Protein AF-A0A6A2X2A5-F1 (afdb_monomer)

Nearest PDB structures (foldseek):
  6hsq-assembly1_D  TM=5.457E-01  e=2.889E-01  Psychromonas ingrahamii 37
  2wm8-assembly1_A  TM=6.188E-01  e=1.193E+00  Homo sapiens

Foldseek 3Di:
DAWDLDPLTVVVVLVVVVVCLVVVAQEEYEDAPVNDPVRCVVPVVVVSCVVRVSYHYHYDNDPVVVLVVCVVVVNQDQEAEHAQVCVPVQVVSCVVSVHHYHHDHSDDPVVVVCVVCVVVCVVVVVDPDDD

Solvent-accessible surface area (backbone atoms only — not comparable to full-atom values): 7587 Å² total; per-residue (Å²): 60,38,58,46,93,45,76,79,36,41,57,58,51,49,53,50,49,52,55,39,37,75,71,72,38,77,42,52,40,42,42,58,60,86,49,52,80,76,57,53,69,79,51,59,60,66,61,48,35,73,72,32,86,44,41,40,82,42,79,40,90,41,72,65,58,56,50,53,48,33,58,73,69,73,54,67,61,85,56,42,41,21,21,46,88,47,41,67,71,40,48,56,50,18,64,75,61,75,21,57,64,44,69,46,63,75,66,56,70,70,62,52,51,50,61,75,40,41,68,56,37,50,74,73,60,77,48,97,76,80,129

Mean predicted aligned error: 8.58 Å

Secondary structure (DSSP, 8-state):
-B--SSHHHHHHHHHHHHHHHHTT--EEEEEETTS-HHHHTTS-HHHHHHH-TTEEEEEES-HHHHHHHHHHTT---S-EEEEGGGHHHHHHHHHHHT--EEEE--S-HHHHHHHHTHHHHHHTT-S----

Radius of gyration: 16.92 Å; Cα contacts (8 Å, |Δi|>4): 156; chains: 1; bounding box: 46×36×47 Å

Sequence (131 aa):
MLPMPNQGHLKPMLKLAELLCHASFQVTFINTEYVNETFVSSIDIQAFSRRFPGFRDAAKPALFEVMVSLMRQQQPPTCIIADGIMSCSAIDAGKEFGAPVLAFRTSSACCIWTYFHLSMLIQEGEVPLQG

Structure (mmCIF, N/CA/C/O backbone):
data_AF-A0A6A2X2A5-F1
#
_entry.id   AF-A0A6A2X2A5-F1
#
loop_
_atom_site.group_PDB
_atom_site.id
_atom_site.type_symbol
_atom_site.label_atom_id
_atom_site.label_alt_id
_atom_site.label_comp_id
_atom_site.label_asym_id
_atom_site.label_entity_id
_atom_site.label_seq_id
_atom_site.pdbx_PDB_ins_code
_atom_site.Cartn_x
_atom_site.Cartn_y
_atom_site.Cartn_z
_atom_site.occupancy
_atom_site.B_iso_or_equiv
_atom_site.auth_seq_id
_atom_site.auth_comp_id
_atom_site.auth_asym_id
_atom_site.auth_atom_id
_atom_site.pdbx_PDB_model_num
ATOM 1 N N . MET A 1 1 ? -3.340 0.531 5.203 1.00 87.12 1 MET A N 1
ATOM 2 C CA . MET A 1 1 ? -2.746 0.737 3.870 1.00 87.12 1 MET A CA 1
ATOM 3 C C . MET A 1 1 ? -1.305 1.176 4.036 1.00 87.12 1 MET A C 1
ATOM 5 O O . MET A 1 1 ? -1.061 2.068 4.840 1.00 87.12 1 MET A O 1
ATOM 9 N N . LEU A 1 2 ? -0.391 0.536 3.308 1.00 85.69 2 LEU A N 1
ATOM 10 C CA . LEU A 1 2 ? 1.060 0.731 3.370 1.00 85.69 2 LEU A CA 1
ATOM 11 C C . LEU A 1 2 ? 1.574 1.212 1.996 1.00 85.69 2 LEU A C 1
ATOM 13 O O . LEU A 1 2 ? 1.948 0.378 1.171 1.00 85.69 2 LEU A O 1
ATOM 17 N N . PRO A 1 3 ? 1.494 2.515 1.677 1.00 84.25 3 PRO A N 1
ATOM 18 C CA . PRO A 1 3 ? 2.032 3.075 0.438 1.00 84.25 3 PRO A CA 1
ATOM 19 C C . PRO A 1 3 ? 3.565 3.042 0.408 1.00 84.25 3 PRO A C 1
ATOM 21 O O . PRO A 1 3 ? 4.218 3.165 1.440 1.00 84.25 3 PRO A O 1
ATOM 24 N N . MET A 1 4 ? 4.136 2.975 -0.797 1.00 78.44 4 MET A N 1
ATOM 25 C CA . MET A 1 4 ? 5.545 3.307 -1.013 1.00 78.44 4 MET A CA 1
ATOM 26 C C . MET A 1 4 ? 5.695 4.840 -1.047 1.00 78.44 4 MET A C 1
ATOM 28 O O . MET A 1 4 ? 4.875 5.482 -1.712 1.00 78.44 4 MET A O 1
ATOM 32 N N . PRO A 1 5 ? 6.687 5.448 -0.365 1.00 70.44 5 PRO A N 1
ATOM 33 C CA . PRO A 1 5 ? 6.852 6.903 -0.266 1.00 70.44 5 PRO A CA 1
ATOM 34 C C . PRO A 1 5 ? 7.370 7.537 -1.575 1.00 70.44 5 PRO A C 1
ATOM 36 O O . PRO A 1 5 ? 8.464 8.088 -1.636 1.00 70.44 5 PRO A O 1
ATOM 39 N N . ASN A 1 6 ? 6.582 7.460 -2.651 1.00 70.06 6 ASN A N 1
ATOM 40 C CA . ASN A 1 6 ? 6.857 8.081 -3.950 1.00 70.06 6 ASN A CA 1
ATOM 41 C C . ASN A 1 6 ? 5.551 8.574 -4.615 1.00 70.06 6 ASN A C 1
ATOM 43 O O . ASN A 1 6 ? 4.476 8.005 -4.437 1.00 70.06 6 ASN A O 1
ATOM 47 N N . GLN A 1 7 ? 5.627 9.641 -5.410 1.00 65.12 7 GLN A N 1
ATOM 48 C CA . GLN A 1 7 ? 4.500 10.442 -5.888 1.00 65.12 7 GLN A CA 1
ATOM 49 C C . GLN A 1 7 ? 3.632 9.623 -6.842 1.00 65.12 7 GLN A C 1
ATOM 51 O O . GLN A 1 7 ? 2.404 9.712 -6.796 1.00 65.12 7 GLN A O 1
ATOM 56 N N . GLY A 1 8 ? 4.274 8.769 -7.648 1.00 74.31 8 GLY A N 1
ATOM 57 C CA . GLY A 1 8 ? 3.600 7.815 -8.528 1.00 74.31 8 GLY A CA 1
ATOM 58 C C . GLY A 1 8 ? 2.797 6.742 -7.784 1.00 74.31 8 GLY A C 1
ATOM 59 O O . GLY A 1 8 ? 1.904 6.143 -8.370 1.00 74.31 8 GLY A O 1
ATOM 60 N N . HIS A 1 9 ? 3.067 6.528 -6.493 1.00 81.25 9 HIS A N 1
ATOM 61 C CA . HIS A 1 9 ? 2.457 5.471 -5.686 1.00 81.25 9 HIS A CA 1
ATOM 62 C C . HIS A 1 9 ? 1.403 6.011 -4.709 1.00 81.25 9 HIS A C 1
ATOM 64 O O . HIS A 1 9 ? 0.343 5.403 -4.544 1.00 81.25 9 HIS A O 1
ATOM 70 N N . LEU A 1 10 ? 1.634 7.192 -4.119 1.00 81.00 10 LEU A N 1
ATOM 71 C CA . LEU A 1 10 ? 0.704 7.788 -3.153 1.00 81.00 10 LEU A CA 1
ATOM 72 C C . LEU A 1 10 ? -0.656 8.136 -3.765 1.00 81.00 10 LEU A C 1
ATOM 74 O O . LEU A 1 10 ? -1.680 7.817 -3.166 1.00 81.00 10 LEU A O 1
ATOM 78 N N . LYS A 1 11 ? -0.696 8.783 -4.940 1.00 83.81 11 LYS A N 1
ATOM 79 C CA . LYS A 1 11 ? -1.970 9.225 -5.544 1.00 83.81 11 LYS A CA 1
ATOM 80 C C . LYS A 1 11 ? -2.914 8.049 -5.846 1.00 83.81 11 LYS A C 1
ATOM 82 O O . LYS A 1 11 ? -4.065 8.112 -5.412 1.00 83.81 11 LYS A O 1
ATOM 87 N N . PRO A 1 12 ? -2.470 6.962 -6.513 1.00 88.44 12 PRO A N 1
ATOM 88 C CA . PRO A 1 12 ? -3.309 5.777 -6.696 1.00 88.44 12 PRO A CA 1
ATOM 89 C C . PRO A 1 12 ? -3.764 5.147 -5.374 1.00 88.44 12 PRO A C 1
ATOM 91 O O . PRO A 1 12 ? -4.932 4.791 -5.237 1.00 88.44 12 PRO A O 1
ATOM 94 N N . MET A 1 13 ? -2.872 5.057 -4.382 1.00 89.50 13 MET A N 1
ATOM 95 C CA . MET A 1 13 ? -3.195 4.495 -3.066 1.00 89.50 13 MET A CA 1
ATOM 96 C C . MET A 1 13 ? -4.232 5.336 -2.305 1.00 89.50 13 MET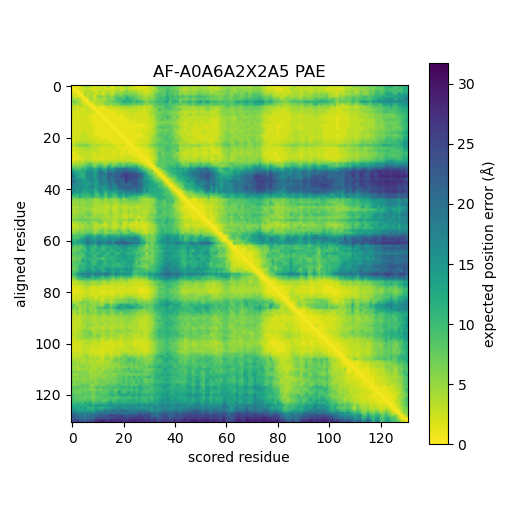 A C 1
ATOM 98 O O . MET A 1 13 ? -5.122 4.775 -1.672 1.00 89.50 13 MET A O 1
ATOM 102 N N . LEU A 1 14 ? -4.174 6.667 -2.394 1.00 87.94 14 LEU A N 1
ATOM 103 C CA . LEU A 1 14 ? -5.192 7.551 -1.817 1.00 87.94 14 LEU A CA 1
ATOM 104 C C . LEU A 1 14 ? -6.524 7.454 -2.555 1.00 87.94 14 LEU A C 1
ATOM 106 O O . LEU A 1 14 ? -7.569 7.456 -1.912 1.00 87.94 14 LEU A O 1
ATOM 110 N N . LYS A 1 15 ? -6.512 7.305 -3.886 1.00 90.12 15 LYS A N 1
ATOM 111 C CA . LYS A 1 15 ? -7.755 7.088 -4.636 1.00 90.12 15 LYS A CA 1
ATOM 112 C C . LYS A 1 15 ? -8.411 5.761 -4.258 1.00 90.12 15 LYS A C 1
ATOM 114 O O . LYS A 1 15 ? -9.627 5.696 -4.116 1.00 90.12 15 LYS A O 1
ATOM 119 N N . LEU A 1 16 ? -7.613 4.717 -4.038 1.00 92.62 16 LEU A N 1
ATOM 120 C CA . LEU A 1 16 ? -8.109 3.456 -3.496 1.00 92.62 16 LEU A CA 1
ATOM 121 C C . LEU A 1 16 ? -8.681 3.642 -2.081 1.00 92.62 16 LEU A C 1
ATOM 123 O O . LEU A 1 16 ? -9.779 3.163 -1.809 1.00 92.62 16 LEU A O 1
ATOM 127 N N . ALA A 1 17 ? -7.989 4.377 -1.204 1.00 91.56 17 ALA A N 1
ATOM 128 C CA . ALA A 1 17 ? -8.492 4.700 0.132 1.00 91.56 17 ALA A CA 1
ATOM 129 C C . ALA A 1 17 ? -9.839 5.441 0.078 1.00 91.56 17 ALA A C 1
ATOM 131 O O . ALA A 1 17 ? -10.741 5.129 0.846 1.00 91.56 17 ALA A O 1
ATOM 132 N N . GLU A 1 18 ? -9.997 6.374 -0.862 1.00 91.00 18 GLU A N 1
ATOM 133 C CA . GLU A 1 18 ? -11.239 7.117 -1.101 1.00 91.00 18 GLU A CA 1
ATOM 134 C C . GLU A 1 18 ? -12.401 6.174 -1.425 1.00 91.00 18 GLU A C 1
ATOM 136 O O . GLU A 1 18 ? -13.460 6.247 -0.803 1.00 91.00 18 GLU A O 1
ATOM 141 N N . LEU A 1 19 ? -12.185 5.246 -2.363 1.00 94.00 19 LEU A N 1
ATOM 142 C CA . LEU A 1 19 ? -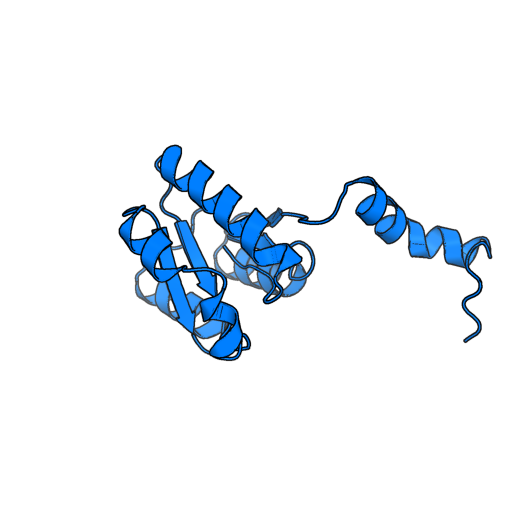13.188 4.258 -2.767 1.00 94.00 19 LEU A CA 1
ATOM 143 C C . LEU A 1 19 ? -13.577 3.334 -1.607 1.00 94.00 19 LEU A C 1
ATOM 145 O O . LEU A 1 19 ? -14.755 3.038 -1.421 1.00 94.00 19 LEU A O 1
ATOM 149 N N . LEU A 1 20 ? -12.600 2.913 -0.802 1.00 94.00 20 LEU A N 1
ATOM 150 C CA . LEU A 1 20 ? -12.838 2.079 0.376 1.00 94.00 20 LEU A CA 1
ATOM 151 C C . LEU A 1 20 ? -13.630 2.832 1.451 1.00 94.00 20 LEU A C 1
ATOM 153 O O . LEU A 1 20 ? -14.603 2.296 1.978 1.00 94.00 20 LEU A O 1
ATOM 157 N N . CYS A 1 21 ? -13.279 4.089 1.724 1.00 92.00 21 CYS A N 1
ATOM 158 C CA . CYS A 1 21 ? -14.037 4.948 2.632 1.00 92.00 21 CYS A CA 1
ATOM 159 C C . CYS A 1 21 ? -15.484 5.142 2.150 1.00 92.00 21 CYS A C 1
ATOM 161 O O . CYS A 1 21 ? -16.411 5.070 2.955 1.00 92.00 21 CYS A O 1
ATOM 163 N N . HIS A 1 22 ? -15.705 5.331 0.843 1.00 91.94 22 HIS A N 1
ATOM 164 C CA . HIS A 1 22 ? -17.052 5.398 0.261 1.00 91.94 22 HIS A CA 1
ATOM 165 C C . HIS A 1 22 ? -17.837 4.092 0.416 1.00 91.94 22 HIS A C 1
ATOM 167 O O . HIS A 1 22 ? -19.044 4.123 0.646 1.00 91.94 22 HIS A O 1
ATOM 173 N N . ALA A 1 23 ? -17.156 2.950 0.363 1.00 93.81 23 ALA A N 1
ATOM 174 C CA . ALA A 1 23 ? -17.730 1.641 0.656 1.00 93.81 23 ALA A CA 1
ATOM 175 C C . ALA A 1 23 ? -17.858 1.351 2.170 1.00 93.81 23 ALA A C 1
ATOM 177 O O . ALA A 1 23 ? -18.091 0.210 2.557 1.00 93.81 23 ALA A O 1
ATOM 178 N N . SER A 1 24 ? -17.749 2.376 3.029 1.00 91.19 24 SER A N 1
ATOM 179 C CA . SER A 1 24 ? -17.883 2.292 4.494 1.00 91.19 24 SER A CA 1
ATOM 180 C C . SER A 1 24 ? -16.810 1.460 5.204 1.00 91.19 24 SER A C 1
ATOM 182 O O . SER A 1 24 ? -16.993 1.062 6.354 1.00 91.19 24 SER A O 1
ATOM 184 N N . PHE A 1 25 ? -15.659 1.235 4.564 1.00 91.19 25 PHE A N 1
ATOM 185 C CA . PHE A 1 25 ? -14.499 0.667 5.244 1.00 91.19 25 PHE A CA 1
ATOM 186 C C . PHE A 1 25 ? -13.772 1.733 6.064 1.00 91.19 25 PHE A C 1
ATOM 188 O O . PHE A 1 25 ? -13.579 2.865 5.617 1.00 91.19 25 PHE A O 1
ATOM 195 N N . GLN A 1 26 ? -13.307 1.345 7.253 1.00 90.06 26 GLN A N 1
ATOM 196 C CA . GLN A 1 26 ? -12.353 2.148 8.006 1.00 90.06 26 GLN A CA 1
ATOM 197 C C . GLN A 1 26 ? -10.950 1.909 7.448 1.00 90.06 26 GLN A C 1
ATOM 199 O O . GLN A 1 26 ? -10.458 0.780 7.419 1.00 90.06 26 GLN A O 1
ATOM 204 N N . VAL A 1 27 ? -10.304 2.981 7.003 1.00 89.81 27 VAL A N 1
ATOM 205 C CA . VAL A 1 27 ? -9.008 2.924 6.338 1.00 89.81 27 VAL A CA 1
ATOM 206 C C . VAL A 1 27 ? -7.970 3.636 7.189 1.00 89.81 27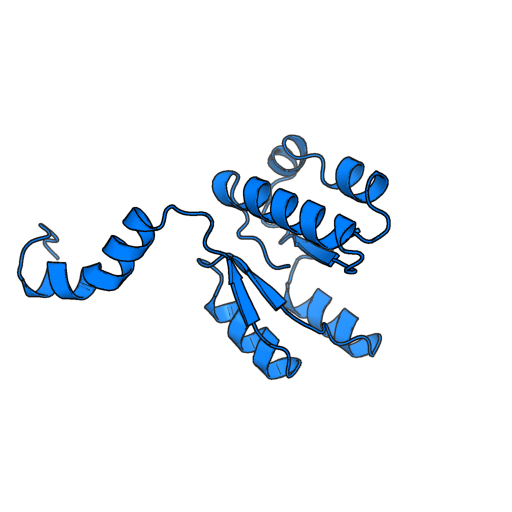 VAL A C 1
ATOM 208 O O . VAL A 1 27 ? -7.999 4.853 7.336 1.00 89.81 27 VAL A O 1
ATOM 211 N N . THR A 1 28 ? -6.996 2.883 7.691 1.00 88.19 28 THR A N 1
ATOM 212 C CA . THR A 1 28 ? -5.790 3.456 8.301 1.00 88.19 28 THR A CA 1
ATOM 213 C C . THR A 1 28 ? -4.690 3.526 7.252 1.00 88.19 28 THR A C 1
ATOM 215 O O . THR A 1 28 ? -4.249 2.495 6.740 1.00 88.19 28 THR A O 1
ATOM 218 N N . PHE A 1 29 ? -4.246 4.728 6.909 1.00 85.44 29 PHE A N 1
ATOM 219 C CA . PHE A 1 29 ? -3.199 4.999 5.934 1.00 85.44 29 PHE A CA 1
ATOM 220 C C . PHE A 1 29 ? -1.896 5.337 6.658 1.00 85.44 29 PHE A C 1
ATOM 222 O O . PHE A 1 29 ? -1.799 6.352 7.344 1.00 85.44 29 PHE A O 1
ATOM 229 N N . ILE A 1 30 ? -0.905 4.455 6.542 1.00 80.50 30 ILE A N 1
ATOM 230 C CA . ILE A 1 30 ? 0.342 4.543 7.304 1.00 80.50 30 ILE A CA 1
ATOM 231 C C . ILE A 1 30 ? 1.408 5.152 6.406 1.00 80.50 30 ILE A C 1
ATOM 233 O O . ILE A 1 30 ? 1.883 4.494 5.487 1.00 80.50 30 ILE A O 1
ATOM 237 N N . ASN A 1 31 ? 1.779 6.399 6.663 1.00 72.50 31 ASN A N 1
ATOM 238 C CA . ASN A 1 31 ? 2.854 7.051 5.934 1.00 72.50 31 ASN A CA 1
ATOM 239 C C . ASN A 1 31 ? 4.179 6.857 6.682 1.00 72.50 31 ASN A C 1
ATOM 241 O O . ASN A 1 31 ? 4.259 7.099 7.886 1.00 72.50 31 ASN A O 1
ATOM 245 N N . THR A 1 32 ? 5.224 6.437 5.976 1.00 63.66 32 THR A N 1
ATOM 246 C CA . THR A 1 32 ? 6.585 6.417 6.522 1.00 63.66 32 THR A CA 1
ATOM 247 C C . THR A 1 32 ? 7.182 7.819 6.428 1.00 63.66 32 THR A C 1
ATOM 249 O O . THR A 1 32 ? 7.188 8.405 5.347 1.00 63.66 32 THR A O 1
ATOM 252 N N . GLU A 1 33 ? 7.732 8.337 7.526 1.00 54.31 33 GLU A N 1
ATOM 253 C CA . GLU A 1 33 ? 8.339 9.681 7.645 1.00 54.31 33 GLU A CA 1
ATOM 254 C C . GLU A 1 33 ? 9.524 9.968 6.700 1.00 54.31 33 GLU A C 1
ATOM 256 O O . GLU A 1 33 ? 10.040 11.078 6.681 1.00 54.31 33 GLU A O 1
ATOM 261 N N . TYR A 1 34 ? 9.925 9.023 5.842 1.00 50.12 34 TYR A N 1
ATOM 262 C CA . TYR A 1 34 ? 10.915 9.268 4.783 1.00 50.12 34 TYR A CA 1
ATOM 263 C C . TYR A 1 34 ? 10.450 10.294 3.731 1.00 50.12 34 TYR A C 1
ATOM 265 O O . TYR A 1 34 ? 11.205 10.709 2.852 1.00 50.12 34 TYR A O 1
ATOM 273 N N . VAL A 1 35 ? 9.190 10.71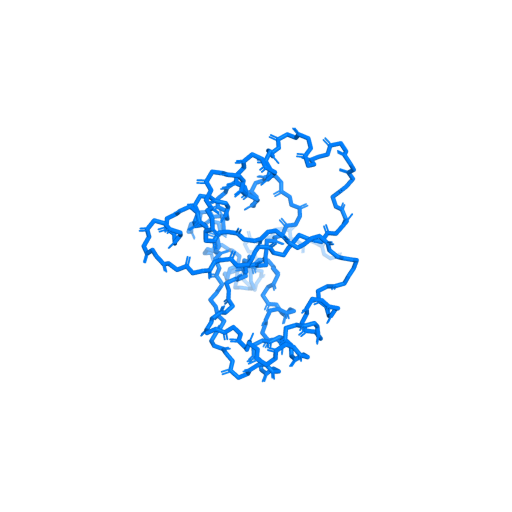4 3.807 1.00 50.53 35 VAL A N 1
ATOM 274 C CA . VAL A 1 35 ? 8.670 11.831 3.038 1.00 50.53 35 VAL A CA 1
ATOM 275 C C . VAL A 1 35 ? 9.093 13.135 3.718 1.00 50.53 35 VAL A C 1
ATOM 277 O O . VAL A 1 35 ? 8.408 13.623 4.612 1.00 50.53 35 VAL A O 1
ATOM 280 N N . ASN A 1 36 ? 10.213 13.697 3.256 1.00 44.09 36 ASN A N 1
ATOM 281 C CA . ASN A 1 36 ? 10.654 15.068 3.538 1.00 44.09 36 ASN A CA 1
ATOM 282 C C . ASN A 1 36 ? 9.439 16.022 3.578 1.00 44.09 36 ASN A C 1
ATOM 284 O O . ASN A 1 36 ? 8.582 15.942 2.692 1.00 44.09 36 ASN A O 1
ATOM 288 N N . GLU A 1 37 ? 9.373 16.936 4.551 1.00 49.72 37 GLU A N 1
ATOM 289 C CA . GLU A 1 37 ? 8.250 17.871 4.785 1.00 49.72 37 GLU A CA 1
ATOM 290 C C . GLU A 1 37 ? 7.760 18.593 3.506 1.00 49.72 37 GLU A C 1
ATOM 292 O O . GLU A 1 37 ? 6.586 18.937 3.367 1.00 49.72 37 GLU A O 1
ATOM 297 N N . THR A 1 38 ? 8.631 1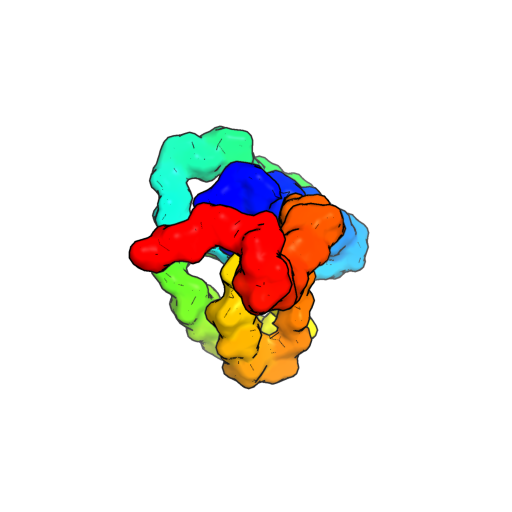8.746 2.506 1.00 48.31 38 THR A N 1
ATOM 298 C CA . THR A 1 38 ? 8.333 19.330 1.192 1.00 48.31 38 THR A CA 1
ATOM 299 C C . THR A 1 38 ? 7.383 18.491 0.323 1.00 48.31 38 THR A C 1
ATOM 301 O O . THR A 1 38 ? 6.676 19.042 -0.517 1.00 48.31 38 THR A O 1
ATOM 304 N N . PHE A 1 39 ? 7.320 17.170 0.487 1.00 50.41 39 PHE A N 1
ATOM 305 C CA . PHE A 1 39 ? 6.609 16.276 -0.436 1.00 50.41 39 PHE A CA 1
ATOM 306 C C . PHE A 1 39 ? 5.181 15.939 0.012 1.00 50.41 39 PHE A C 1
ATOM 308 O O . PHE A 1 39 ? 4.286 15.859 -0.837 1.00 50.41 39 PHE A O 1
ATOM 315 N N . VAL A 1 40 ? 4.933 15.866 1.329 1.00 49.47 40 VAL A N 1
ATOM 316 C CA . VAL A 1 40 ? 3.570 15.850 1.901 1.00 49.47 40 VAL A CA 1
ATOM 317 C C . VAL A 1 40 ? 2.805 17.121 1.505 1.00 49.47 40 VAL A C 1
ATOM 319 O O . VAL A 1 40 ? 1.600 17.063 1.300 1.00 49.47 40 VAL A O 1
ATOM 322 N N . SER A 1 41 ? 3.493 18.247 1.274 1.00 49.78 41 SER A N 1
ATOM 323 C CA . SER A 1 41 ? 2.847 19.501 0.851 1.00 49.78 41 SER A CA 1
ATOM 324 C C . SER A 1 41 ? 2.088 19.405 -0.486 1.00 49.78 41 SER A C 1
ATOM 326 O O . SER A 1 41 ? 1.125 20.134 -0.703 1.00 49.78 41 SER A O 1
ATOM 328 N N . SER A 1 42 ? 2.487 18.486 -1.378 1.00 52.34 42 SER A N 1
ATOM 329 C CA . SER A 1 42 ? 1.874 18.327 -2.708 1.00 52.34 42 SER A CA 1
ATOM 330 C C . SER A 1 42 ? 0.625 17.436 -2.723 1.00 52.34 42 SER A C 1
ATOM 332 O O . SER A 1 42 ? -0.146 17.457 -3.684 1.00 52.34 42 SER A O 1
ATOM 334 N N . ILE A 1 43 ? 0.427 16.637 -1.674 1.00 64.81 43 ILE A N 1
ATOM 335 C CA . ILE A 1 43 ? -0.696 15.716 -1.515 1.00 64.81 43 ILE A CA 1
ATOM 336 C C . ILE A 1 43 ? -1.272 15.983 -0.127 1.00 64.81 43 ILE A C 1
ATOM 338 O O . ILE A 1 43 ? -0.751 15.485 0.866 1.00 64.81 43 ILE A O 1
ATOM 342 N N . ASP A 1 44 ? -2.336 16.782 -0.058 1.00 72.25 44 ASP A N 1
ATOM 343 C CA . ASP A 1 44 ? -2.936 17.223 1.204 1.00 72.25 44 ASP A CA 1
ATOM 344 C C . ASP A 1 44 ? -3.695 16.076 1.908 1.00 72.25 44 ASP A C 1
ATOM 346 O O . ASP A 1 44 ? -4.925 15.978 1.881 1.00 72.25 44 ASP A O 1
ATOM 350 N N . ILE A 1 45 ? -2.933 15.166 2.525 1.00 72.44 45 ILE A N 1
ATOM 351 C CA . ILE A 1 45 ? -3.436 14.046 3.336 1.00 72.44 45 ILE A CA 1
ATOM 352 C C . ILE A 1 45 ? -4.287 14.577 4.498 1.00 72.44 45 ILE A C 1
ATOM 354 O O . ILE A 1 45 ? -5.265 13.940 4.882 1.00 72.44 45 ILE A O 1
ATOM 358 N N . GLN A 1 46 ? -3.972 15.767 5.017 1.00 73.12 46 GLN A N 1
ATOM 359 C CA . GLN A 1 46 ? -4.741 16.402 6.085 1.00 73.12 46 GLN A CA 1
ATOM 360 C C . GLN A 1 46 ? -6.129 16.838 5.597 1.00 73.12 46 GLN A C 1
ATOM 362 O O . GLN A 1 46 ? -7.130 16.558 6.260 1.00 73.12 46 GLN A O 1
ATOM 367 N N . ALA A 1 47 ? -6.240 17.459 4.420 1.00 79.00 47 ALA A N 1
ATOM 368 C CA . ALA A 1 47 ? -7.540 17.732 3.807 1.00 79.00 47 ALA A CA 1
ATOM 369 C C . ALA A 1 47 ? -8.299 16.446 3.464 1.00 79.00 47 ALA A C 1
ATOM 371 O O . ALA A 1 47 ? -9.520 16.404 3.630 1.00 79.00 47 ALA A O 1
ATOM 372 N N . PHE A 1 48 ? -7.597 15.393 3.036 1.00 81.62 48 PHE A N 1
ATOM 373 C CA . PHE A 1 48 ? -8.207 14.086 2.796 1.00 81.62 48 PHE A CA 1
ATOM 374 C C . PHE A 1 48 ? -8.810 13.503 4.084 1.00 81.62 48 PHE A C 1
ATOM 376 O O . PHE A 1 48 ? -9.977 13.118 4.098 1.00 81.62 48 PHE A O 1
ATOM 383 N N . SER A 1 49 ? -8.057 13.529 5.185 1.00 81.69 49 SER A N 1
ATOM 384 C CA . SER A 1 49 ? -8.493 13.084 6.516 1.00 81.69 49 SER A CA 1
ATOM 385 C C . SER A 1 49 ? -9.729 13.856 6.997 1.00 81.69 49 SER A C 1
ATOM 387 O O . SER A 1 49 ? -10.723 13.263 7.412 1.00 81.69 49 SER A O 1
ATOM 389 N N . ARG A 1 50 ? -9.758 15.184 6.806 1.00 83.06 50 ARG A N 1
ATOM 390 C CA . ARG A 1 50 ? -10.947 16.010 7.107 1.00 83.06 50 ARG A CA 1
ATOM 391 C C . ARG A 1 50 ? -12.162 15.661 6.247 1.00 83.06 50 ARG A C 1
ATOM 393 O O . ARG A 1 50 ? -13.292 15.821 6.701 1.00 83.06 50 ARG A O 1
ATOM 400 N N . ARG A 1 51 ? -11.952 15.244 4.995 1.00 86.38 51 ARG A N 1
ATOM 401 C CA . ARG A 1 51 ? -13.036 14.918 4.058 1.00 86.38 51 ARG A CA 1
ATOM 402 C C . ARG A 1 51 ? -13.647 13.543 4.328 1.00 86.38 51 ARG A C 1
ATOM 404 O O . ARG A 1 51 ? -14.837 13.369 4.077 1.00 86.38 51 ARG A O 1
ATOM 411 N N . PHE A 1 52 ? -12.860 12.595 4.833 1.00 85.00 52 PHE A N 1
ATOM 412 C CA . PHE A 1 52 ? -13.272 11.207 5.024 1.00 85.00 52 PHE A CA 1
ATOM 413 C C . PHE A 1 52 ? -13.099 10.782 6.488 1.00 85.00 52 PHE A C 1
ATOM 415 O O . PHE A 1 52 ? -12.027 10.321 6.858 1.00 85.00 52 PHE A O 1
ATOM 422 N N . PRO A 1 53 ? -14.156 10.833 7.322 1.00 82.00 53 PRO A N 1
ATOM 423 C CA . PRO A 1 53 ? -14.074 10.447 8.738 1.00 82.00 53 PRO A CA 1
ATOM 424 C C . PRO A 1 53 ? -13.663 8.983 8.978 1.00 82.00 53 PRO A C 1
ATOM 426 O O . PRO A 1 53 ? -13.189 8.634 10.057 1.00 82.00 53 PRO A O 1
ATOM 429 N N . GLY A 1 54 ? -13.868 8.112 7.982 1.00 82.06 54 GLY A N 1
ATOM 430 C CA . GLY A 1 54 ? -13.409 6.719 7.991 1.00 82.06 54 GLY A CA 1
ATOM 431 C C . GLY A 1 54 ? -11.916 6.552 7.689 1.00 82.06 54 GLY A C 1
ATOM 432 O O . GLY A 1 54 ? -11.390 5.454 7.858 1.00 82.06 54 GLY A O 1
ATOM 433 N N . PHE A 1 55 ? -11.235 7.617 7.266 1.00 85.06 55 PHE A N 1
ATOM 434 C CA . PHE A 1 55 ? -9.807 7.639 6.995 1.00 85.06 55 PHE A CA 1
ATOM 435 C C . PHE A 1 55 ? -9.036 8.112 8.227 1.00 85.06 55 PHE A C 1
ATOM 437 O O . PHE A 1 55 ? -9.400 9.090 8.874 1.00 85.06 55 PHE A O 1
ATOM 444 N N . ARG A 1 56 ? -7.944 7.421 8.541 1.00 80.62 56 ARG A N 1
ATOM 445 C CA . ARG A 1 56 ? -7.003 7.799 9.595 1.00 80.62 56 ARG A CA 1
ATOM 446 C C . ARG A 1 56 ? -5.605 7.814 9.010 1.00 80.62 56 ARG A C 1
ATOM 448 O O . ARG A 1 56 ? -5.141 6.783 8.530 1.00 80.62 56 ARG A O 1
ATOM 455 N N . ASP A 1 57 ? -4.926 8.946 9.070 1.00 73.88 57 ASP A N 1
ATOM 456 C CA . ASP A 1 57 ? -3.506 9.032 8.768 1.00 73.88 57 ASP A CA 1
ATOM 457 C C . ASP A 1 57 ? -2.666 8.698 10.006 1.00 73.88 57 ASP A C 1
ATOM 459 O O . ASP A 1 57 ? -2.955 9.120 11.124 1.00 73.88 57 ASP A O 1
ATOM 463 N N . ALA A 1 58 ? -1.618 7.903 9.808 1.00 71.19 58 ALA A N 1
ATOM 464 C CA . ALA A 1 58 ? -0.602 7.638 10.814 1.00 71.19 58 ALA A CA 1
ATOM 465 C C . ALA A 1 58 ? 0.772 7.869 10.183 1.00 71.19 58 ALA A C 1
ATOM 467 O O . ALA A 1 58 ? 1.243 7.041 9.406 1.00 71.19 58 ALA A O 1
ATOM 468 N N . ALA A 1 59 ? 1.402 8.998 10.505 1.00 61.66 59 ALA A N 1
ATOM 469 C CA . ALA A 1 59 ? 2.810 9.243 10.218 1.00 61.66 59 ALA A CA 1
ATOM 470 C C . ALA A 1 59 ? 3.620 8.821 11.449 1.00 61.66 59 ALA A C 1
ATOM 472 O O . ALA A 1 59 ? 3.492 9.437 12.505 1.00 61.66 59 ALA A O 1
ATOM 473 N N . LYS A 1 60 ? 4.376 7.723 11.354 1.00 59.00 60 LYS A N 1
ATOM 474 C CA . LYS A 1 60 ? 5.304 7.301 12.415 1.00 59.00 60 LYS A CA 1
ATOM 475 C C . LYS A 1 60 ? 6.627 6.824 11.807 1.00 59.00 60 LYS A C 1
ATOM 477 O O . LYS A 1 60 ? 6.603 6.241 10.717 1.00 59.00 60 LYS A O 1
ATOM 482 N N . PRO A 1 61 ? 7.757 6.994 12.517 1.00 52.06 61 PRO A N 1
ATOM 483 C CA . PRO A 1 61 ? 9.092 6.660 12.015 1.00 52.06 61 PRO A CA 1
ATOM 484 C C . PRO A 1 61 ? 9.312 5.163 11.757 1.00 52.06 61 PRO A C 1
ATOM 486 O O . PRO A 1 61 ? 10.219 4.794 11.017 1.00 52.06 61 PRO A O 1
ATOM 489 N N . ALA A 1 62 ? 8.461 4.279 12.282 1.00 56.84 62 ALA A N 1
ATOM 490 C CA . ALA A 1 62 ? 8.504 2.866 11.940 1.00 56.84 62 ALA A CA 1
ATOM 491 C C . ALA A 1 62 ? 7.095 2.293 11.791 1.00 56.84 62 ALA A C 1
ATOM 493 O O . ALA A 1 62 ? 6.268 2.381 12.699 1.00 56.84 62 ALA A O 1
ATOM 494 N N . LEU A 1 63 ? 6.860 1.624 10.661 1.00 64.94 63 LEU A N 1
ATOM 495 C CA . LEU A 1 63 ? 5.734 0.713 10.431 1.00 64.94 63 LEU A CA 1
ATOM 496 C C . LEU A 1 63 ? 5.454 -0.148 11.678 1.00 64.94 63 LEU A C 1
ATOM 498 O O . LEU A 1 63 ? 4.316 -0.249 12.130 1.00 64.94 63 LEU A O 1
ATOM 502 N N . PHE A 1 64 ? 6.528 -0.661 12.283 1.00 63.88 64 PHE A N 1
ATOM 503 C CA . PHE A 1 64 ? 6.520 -1.453 13.505 1.00 63.88 64 PHE A CA 1
ATOM 504 C C . PHE A 1 64 ? 5.840 -0.749 14.690 1.00 63.88 64 PHE A C 1
ATOM 506 O O . PHE A 1 64 ? 5.062 -1.368 15.404 1.00 63.88 64 PHE A O 1
ATOM 513 N N . GLU A 1 65 ? 6.037 0.556 14.890 1.00 65.25 65 GLU A N 1
ATOM 514 C CA . GLU A 1 65 ? 5.389 1.271 15.996 1.00 65.25 65 GLU A CA 1
ATOM 515 C C . GLU A 1 65 ? 3.883 1.420 15.804 1.00 65.25 65 GLU A C 1
ATOM 517 O O . GLU A 1 65 ? 3.121 1.334 16.774 1.00 65.25 65 GLU A O 1
ATOM 522 N N . VAL A 1 66 ? 3.429 1.654 14.568 1.00 68.94 66 VAL A N 1
ATOM 523 C CA . VAL A 1 66 ? 1.991 1.672 14.267 1.00 68.94 66 VAL A CA 1
ATOM 524 C C . VAL A 1 66 ? 1.415 0.286 14.492 1.00 68.94 66 VAL A C 1
ATOM 526 O O . VAL A 1 66 ? 0.372 0.163 15.126 1.00 68.94 66 VAL A O 1
ATOM 529 N N . MET A 1 67 ? 2.125 -0.751 14.052 1.00 65.81 67 MET A N 1
ATOM 530 C CA . MET A 1 67 ? 1.701 -2.129 14.245 1.00 65.81 67 MET A CA 1
ATOM 531 C C . MET A 1 67 ? 1.587 -2.496 15.728 1.00 65.81 67 MET A C 1
ATOM 533 O O . MET A 1 67 ? 0.539 -2.961 16.171 1.00 65.81 67 MET A O 1
ATOM 537 N N . VAL A 1 68 ? 2.604 -2.172 16.525 1.00 66.19 68 VAL A N 1
ATOM 538 C CA . VAL A 1 68 ? 2.591 -2.333 17.984 1.00 66.19 68 VAL A CA 1
ATOM 539 C C . VAL A 1 68 ? 1.467 -1.516 18.630 1.00 66.19 68 VAL A C 1
ATOM 541 O O . VAL A 1 68 ? 0.841 -1.978 19.582 1.00 66.19 68 VAL A O 1
ATOM 544 N N . SER A 1 69 ? 1.164 -0.319 18.117 1.00 67.12 69 SER A N 1
ATOM 545 C CA . SER A 1 69 ? 0.041 0.496 18.605 1.00 67.12 69 SER A CA 1
ATOM 546 C C . SER A 1 69 ? -1.315 -0.161 18.309 1.00 67.12 69 SER A C 1
ATOM 548 O O . SER A 1 69 ? -2.165 -0.202 19.195 1.00 67.12 69 SER A O 1
ATOM 550 N N . LEU A 1 70 ? -1.505 -0.708 17.103 1.00 69.88 70 LEU A N 1
ATOM 551 C CA . LEU A 1 70 ? -2.719 -1.439 16.712 1.00 69.88 70 LEU A CA 1
ATOM 552 C C . LEU A 1 70 ? -2.908 -2.704 17.557 1.00 69.88 70 LEU A C 1
ATOM 554 O O . LEU A 1 70 ? -4.011 -2.963 18.037 1.00 69.88 70 LEU A O 1
ATOM 558 N N . MET A 1 71 ? -1.820 -3.439 17.817 1.00 65.00 71 MET A N 1
ATOM 559 C CA . MET A 1 71 ? -1.838 -4.597 18.715 1.00 65.00 71 MET A CA 1
ATOM 560 C C . MET A 1 71 ? -2.219 -4.206 20.147 1.00 65.00 71 MET A C 1
ATOM 562 O O . MET A 1 71 ? -3.079 -4.846 20.749 1.00 65.00 71 MET A O 1
ATOM 566 N N . ARG A 1 72 ? -1.646 -3.120 20.688 1.00 67.50 72 ARG A N 1
ATOM 567 C CA . ARG A 1 72 ? -2.001 -2.620 22.031 1.00 67.50 72 ARG A CA 1
ATOM 568 C C . ARG A 1 72 ? -3.459 -2.181 22.138 1.00 67.50 72 ARG A C 1
ATOM 570 O O . ARG A 1 72 ? -4.044 -2.317 23.206 1.00 67.50 72 ARG A O 1
ATOM 577 N N . GLN A 1 73 ? -4.040 -1.653 21.062 1.00 68.25 73 GLN A N 1
ATOM 578 C CA . GLN A 1 73 ? -5.442 -1.231 21.039 1.00 68.25 73 GLN A CA 1
ATOM 579 C C . GLN A 1 73 ? -6.436 -2.384 20.800 1.00 68.25 73 GLN A C 1
ATOM 581 O O . GLN A 1 73 ? -7.635 -2.124 20.750 1.00 68.25 73 GLN A O 1
ATOM 586 N N . GLN A 1 74 ? -5.972 -3.639 20.678 1.00 61.16 74 GLN A N 1
ATOM 587 C CA . GLN A 1 74 ? -6.792 -4.824 20.366 1.00 61.16 74 GLN A CA 1
ATOM 588 C C . GLN A 1 74 ? -7.705 -4.659 19.137 1.00 61.16 74 GLN A C 1
ATOM 590 O O . GLN A 1 74 ? -8.751 -5.295 19.033 1.00 61.16 74 GLN A O 1
ATOM 595 N N . GLN A 1 75 ? -7.309 -3.822 18.180 1.00 70.88 75 GLN A N 1
ATOM 596 C CA . GLN A 1 75 ? -8.012 -3.666 16.907 1.00 70.88 75 GLN A CA 1
ATOM 597 C C . GLN A 1 75 ? -7.095 -4.165 15.790 1.00 70.88 75 GLN A C 1
ATOM 599 O O . GLN A 1 75 ? -6.447 -3.357 15.118 1.00 70.88 75 GLN A O 1
ATOM 604 N N . PRO A 1 76 ? -6.969 -5.497 15.617 1.00 75.88 76 PRO A N 1
ATOM 605 C CA . PRO A 1 76 ? -6.212 -6.038 14.503 1.00 75.88 76 PRO A CA 1
ATOM 606 C C . PRO A 1 76 ? -6.884 -5.621 13.186 1.00 75.88 76 PRO A C 1
ATOM 608 O O . PRO A 1 76 ? -8.117 -5.625 13.088 1.00 75.88 76 PRO A O 1
ATOM 611 N N . PRO A 1 77 ? -6.104 -5.237 12.162 1.00 85.56 77 PRO A N 1
ATOM 612 C CA . PRO A 1 77 ? -6.669 -4.911 10.865 1.00 85.56 77 PRO A CA 1
ATOM 613 C C . PRO A 1 77 ? -7.318 -6.155 10.252 1.00 85.56 77 PRO A C 1
ATOM 615 O O . PRO A 1 77 ? -6.752 -7.244 10.282 1.00 85.56 77 PRO A O 1
ATOM 618 N N . THR A 1 78 ? -8.481 -5.986 9.626 1.00 91.19 78 THR A N 1
ATOM 619 C CA . THR A 1 78 ? -9.152 -7.070 8.887 1.00 91.19 78 THR A CA 1
ATOM 620 C C . THR A 1 78 ? -8.432 -7.427 7.587 1.00 91.19 78 THR A C 1
ATOM 622 O O . THR A 1 78 ? -8.598 -8.525 7.067 1.00 91.19 78 THR A O 1
ATOM 625 N N . CYS A 1 79 ? -7.650 -6.493 7.043 1.00 91.31 79 CYS A N 1
ATOM 626 C CA . CYS A 1 79 ? -6.854 -6.663 5.838 1.00 91.31 79 CYS A CA 1
ATOM 627 C C . CYS A 1 79 ? -5.730 -5.624 5.807 1.00 91.31 79 CYS A C 1
ATOM 629 O O . CYS A 1 79 ? -5.915 -4.463 6.183 1.00 91.31 79 CYS A O 1
ATOM 631 N N . ILE A 1 80 ? -4.575 -6.019 5.279 1.00 90.50 80 ILE A N 1
ATOM 632 C CA . ILE A 1 80 ? -3.465 -5.118 4.981 1.00 90.50 80 ILE A CA 1
ATOM 633 C C . ILE A 1 80 ? -3.412 -4.934 3.469 1.00 90.50 80 ILE A C 1
ATOM 635 O O . ILE A 1 80 ? -3.291 -5.899 2.728 1.00 90.50 80 ILE A O 1
ATOM 639 N N . ILE A 1 81 ? -3.495 -3.693 2.999 1.00 92.06 81 ILE A N 1
ATOM 640 C CA . ILE A 1 81 ? -3.253 -3.364 1.589 1.00 92.06 81 ILE A CA 1
ATOM 641 C C . ILE A 1 81 ? -1.907 -2.664 1.515 1.00 92.06 81 ILE A C 1
ATOM 643 O O . ILE A 1 81 ? -1.730 -1.627 2.160 1.00 92.06 81 ILE A O 1
ATOM 647 N N . ALA A 1 82 ? -0.974 -3.213 0.754 1.00 90.00 82 ALA A N 1
ATOM 648 C CA . ALA A 1 82 ? 0.367 -2.673 0.612 1.00 90.00 82 ALA A CA 1
ATOM 649 C C . ALA A 1 82 ? 0.678 -2.339 -0.835 1.00 90.00 82 ALA A C 1
ATOM 651 O O . ALA A 1 82 ? 0.181 -2.987 -1.750 1.00 90.00 82 ALA A O 1
ATOM 652 N N . ASP A 1 83 ? 1.526 -1.341 -1.036 1.00 88.50 83 ASP A N 1
ATOM 653 C CA . ASP A 1 83 ? 2.118 -1.102 -2.338 1.00 88.50 83 ASP A CA 1
ATOM 654 C C . ASP A 1 83 ? 2.899 -2.338 -2.794 1.00 88.50 83 ASP A C 1
ATOM 656 O O . ASP A 1 83 ? 3.634 -2.948 -2.015 1.00 88.50 83 ASP A O 1
ATOM 660 N N . GLY A 1 84 ? 2.757 -2.709 -4.065 1.00 82.44 84 GLY A N 1
ATOM 661 C CA . GLY A 1 84 ? 3.402 -3.899 -4.603 1.00 82.44 84 GLY A CA 1
ATOM 662 C C . GLY A 1 84 ? 4.932 -3.894 -4.475 1.00 82.44 84 GLY A C 1
ATOM 663 O O . GLY A 1 84 ? 5.528 -4.969 -4.385 1.00 82.44 84 GLY A O 1
ATOM 664 N N . ILE A 1 85 ? 5.590 -2.733 -4.424 1.00 77.50 85 ILE A N 1
ATOM 665 C CA . ILE A 1 85 ? 7.037 -2.657 -4.163 1.00 77.50 85 ILE A CA 1
ATOM 666 C C . ILE A 1 85 ? 7.348 -2.991 -2.695 1.00 77.50 85 ILE A C 1
ATOM 668 O O . ILE A 1 85 ? 8.332 -3.668 -2.415 1.00 77.50 85 ILE A O 1
ATOM 672 N N . MET A 1 86 ? 6.472 -2.619 -1.759 1.00 70.75 86 MET A N 1
ATOM 673 C CA . MET A 1 86 ? 6.621 -2.877 -0.318 1.00 70.75 86 MET A CA 1
ATOM 674 C C . MET A 1 86 ? 6.036 -4.227 0.137 1.00 70.75 86 MET A C 1
ATOM 676 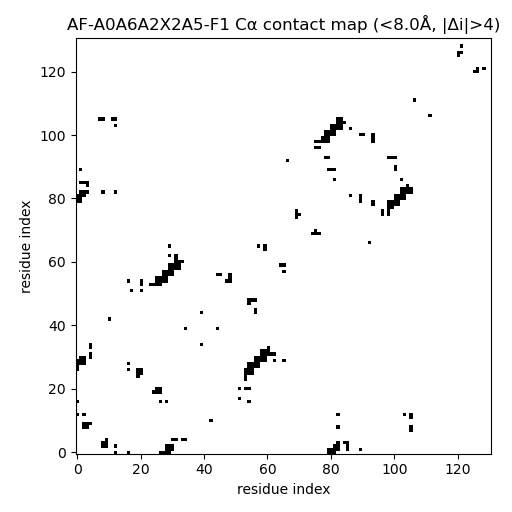O O . MET A 1 86 ? 5.653 -4.394 1.297 1.00 70.75 86 MET A O 1
ATOM 680 N N . SER A 1 87 ? 5.970 -5.212 -0.764 1.00 72.88 87 SER A N 1
ATOM 681 C CA . SER A 1 87 ? 5.302 -6.492 -0.489 1.00 72.88 87 SER A CA 1
ATOM 682 C C . SER A 1 87 ? 5.944 -7.280 0.662 1.00 72.88 87 SER A C 1
ATOM 684 O O . SER A 1 87 ? 5.214 -7.861 1.457 1.00 72.88 87 SER A O 1
ATOM 686 N N . CYS A 1 88 ? 7.276 -7.286 0.809 1.00 72.94 88 CYS A N 1
ATOM 687 C CA . CYS A 1 88 ? 7.949 -8.113 1.824 1.00 72.94 88 CYS A CA 1
ATOM 688 C C . CYS A 1 88 ? 7.591 -7.700 3.261 1.00 72.94 88 CYS A C 1
ATOM 690 O O . CYS A 1 88 ? 7.079 -8.514 4.024 1.00 72.94 88 CYS A O 1
ATOM 692 N N . SER A 1 89 ? 7.755 -6.417 3.604 1.00 71.81 89 SER A N 1
ATOM 693 C CA . SER A 1 89 ? 7.408 -5.893 4.935 1.00 71.81 89 SER A CA 1
ATOM 694 C C . SER A 1 89 ? 5.920 -6.036 5.259 1.00 71.81 89 SER A C 1
ATOM 696 O O . SER A 1 89 ? 5.538 -6.203 6.413 1.00 71.81 89 SER A O 1
ATOM 698 N N . ALA A 1 90 ? 5.063 -5.977 4.237 1.00 80.75 90 ALA A N 1
ATOM 699 C CA . ALA A 1 90 ? 3.630 -6.158 4.409 1.00 80.75 90 ALA A CA 1
ATOM 700 C C . ALA A 1 90 ? 3.239 -7.619 4.660 1.00 80.75 90 ALA A C 1
ATOM 702 O O . ALA A 1 90 ? 2.310 -7.867 5.423 1.00 80.75 90 ALA A O 1
ATOM 703 N N . ILE A 1 91 ? 3.937 -8.578 4.042 1.00 83.50 91 ILE A N 1
ATOM 704 C CA . ILE A 1 91 ? 3.724 -10.014 4.270 1.00 83.50 91 ILE A CA 1
ATOM 705 C C . ILE A 1 91 ? 4.068 -10.380 5.712 1.00 83.50 91 ILE A C 1
ATOM 707 O O . ILE A 1 91 ? 3.295 -11.089 6.355 1.00 83.50 91 ILE A O 1
ATOM 711 N N . ASP A 1 92 ? 5.191 -9.883 6.230 1.00 81.94 92 ASP A N 1
ATOM 712 C CA . ASP A 1 92 ? 5.588 -10.145 7.615 1.00 81.94 92 ASP A CA 1
ATOM 713 C C . ASP A 1 92 ? 4.589 -9.532 8.601 1.00 81.94 92 ASP A C 1
ATOM 715 O O . ASP A 1 92 ? 4.137 -10.215 9.519 1.00 81.94 92 ASP A O 1
ATOM 719 N N . ALA A 1 93 ? 4.124 -8.310 8.324 1.00 78.75 93 ALA A N 1
ATOM 720 C CA . ALA A 1 93 ? 3.036 -7.703 9.081 1.00 78.75 93 ALA A CA 1
ATOM 721 C C . ALA A 1 93 ? 1.747 -8.538 9.031 1.00 78.75 93 ALA A C 1
ATOM 723 O O . ALA A 1 93 ? 1.114 -8.770 10.056 1.00 78.75 93 ALA A O 1
ATOM 724 N N . GLY A 1 94 ? 1.357 -9.036 7.855 1.00 85.12 94 GLY A N 1
ATOM 725 C CA . GLY A 1 94 ? 0.174 -9.885 7.703 1.00 85.12 94 GLY A CA 1
ATOM 726 C C . GLY A 1 94 ? 0.244 -11.167 8.522 1.00 85.12 94 GLY A C 1
ATOM 727 O O . GLY A 1 94 ? -0.744 -11.541 9.150 1.00 85.12 94 GLY A O 1
ATOM 728 N N . LYS A 1 95 ? 1.418 -11.806 8.571 1.00 85.19 95 LYS A N 1
ATOM 729 C CA . LYS A 1 95 ? 1.654 -12.986 9.414 1.00 85.19 95 LYS A CA 1
ATOM 730 C C . LYS A 1 95 ? 1.522 -12.656 10.897 1.00 85.19 95 LYS A C 1
ATOM 732 O O . LYS A 1 95 ? 0.899 -13.423 11.620 1.00 85.19 95 LYS A O 1
ATOM 737 N N . GLU A 1 96 ? 2.071 -11.523 11.329 1.00 82.19 96 GLU A N 1
ATOM 738 C CA . GLU A 1 96 ? 2.009 -11.074 12.725 1.00 82.19 96 GLU A CA 1
ATOM 739 C C . GLU A 1 96 ? 0.570 -10.777 13.173 1.00 82.19 96 GLU A C 1
ATOM 741 O O . GLU A 1 96 ? 0.174 -11.144 14.276 1.00 82.19 96 GLU A O 1
ATOM 746 N N . PHE A 1 97 ? -0.247 -10.189 12.294 1.00 81.88 97 PHE A N 1
ATOM 747 C CA . PHE A 1 97 ? -1.654 -9.896 12.584 1.00 81.88 97 PHE A CA 1
ATOM 748 C C . PHE A 1 97 ? -2.630 -11.037 12.282 1.00 81.88 97 PHE A C 1
ATOM 750 O O . PHE A 1 97 ? -3.805 -10.923 12.626 1.00 81.88 97 PHE A O 1
ATOM 757 N N . GLY A 1 98 ? -2.194 -12.098 11.597 1.00 86.31 98 GLY A N 1
ATOM 758 C CA . GLY A 1 98 ? -3.099 -13.111 11.045 1.00 86.31 98 GLY A CA 1
ATOM 759 C C . GLY A 1 98 ? -4.081 -12.543 10.008 1.00 86.31 98 GLY A C 1
ATOM 760 O O . GLY A 1 98 ? -5.185 -13.063 9.856 1.00 86.31 98 GLY A O 1
ATOM 761 N N . ALA A 1 99 ? -3.701 -11.463 9.318 1.00 89.12 99 ALA A N 1
ATOM 762 C CA . ALA A 1 99 ? -4.557 -10.731 8.391 1.00 89.12 99 ALA A CA 1
ATOM 763 C C . ALA A 1 99 ? -4.141 -10.974 6.929 1.00 89.12 99 ALA A C 1
ATOM 765 O O . ALA A 1 99 ? -2.944 -11.049 6.629 1.00 89.12 99 ALA A O 1
ATOM 766 N N . PRO A 1 100 ? -5.100 -11.046 5.987 1.00 92.44 100 PRO A N 1
ATO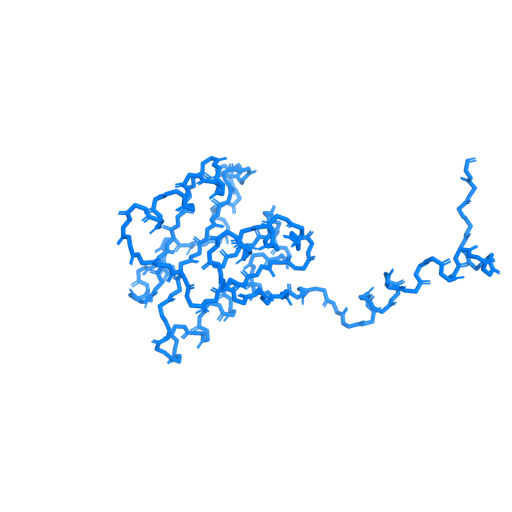M 767 C CA . PRO A 1 100 ? -4.783 -11.134 4.571 1.00 92.44 100 PRO A CA 1
ATOM 768 C C . PRO A 1 100 ? -4.027 -9.887 4.105 1.00 92.44 100 PRO A C 1
ATOM 770 O O . PRO A 1 100 ? -4.336 -8.759 4.502 1.00 92.44 100 PRO A O 1
ATOM 773 N N . VAL A 1 101 ? -3.048 -10.104 3.225 1.00 90.81 101 VAL A N 1
ATOM 774 C CA . VAL A 1 101 ? -2.251 -9.042 2.608 1.00 90.81 101 VAL A CA 1
ATOM 775 C C . VAL A 1 101 ? -2.591 -8.963 1.129 1.00 90.81 101 VAL A C 1
ATOM 777 O O . VAL A 1 101 ? -2.408 -9.926 0.387 1.00 90.81 101 VAL A O 1
ATOM 780 N N . LEU A 1 102 ? -3.065 -7.800 0.695 1.00 92.50 102 LEU A N 1
ATOM 781 C CA . LEU A 1 102 ? -3.329 -7.484 -0.701 1.00 92.50 102 LEU A CA 1
ATOM 782 C C . LEU A 1 102 ? -2.239 -6.546 -1.216 1.00 92.50 102 LEU A C 1
ATOM 784 O O . LEU A 1 102 ? -2.080 -5.427 -0.729 1.00 92.50 102 LEU A O 1
ATOM 788 N N . ALA A 1 103 ? -1.496 -6.996 -2.223 1.00 90.44 103 ALA A N 1
ATOM 789 C CA . ALA A 1 103 ? -0.536 -6.155 -2.923 1.00 90.44 103 ALA A CA 1
ATOM 790 C C . ALA A 1 103 ? -1.254 -5.334 -4.005 1.00 90.44 103 ALA A C 1
ATOM 792 O O . ALA A 1 103 ? -1.775 -5.881 -4.976 1.00 90.44 103 ALA A O 1
ATOM 793 N N . PHE A 1 104 ? -1.252 -4.013 -3.860 1.00 90.88 104 PHE A N 1
ATOM 794 C CA . PHE A 1 104 ? -1.743 -3.071 -4.853 1.00 90.88 104 PHE A CA 1
ATOM 795 C C . PHE A 1 104 ? -0.583 -2.582 -5.719 1.00 90.88 104 PHE A C 1
ATOM 797 O O . PHE A 1 104 ? 0.308 -1.862 -5.265 1.00 90.88 104 PHE A O 1
ATOM 804 N N . ARG A 1 105 ? -0.567 -3.002 -6.984 1.00 88.00 105 ARG A N 1
ATOM 805 C CA . ARG A 1 105 ? 0.453 -2.586 -7.947 1.00 88.00 105 ARG A CA 1
ATOM 806 C C . ARG A 1 105 ? -0.003 -1.302 -8.631 1.00 88.00 105 ARG A C 1
ATOM 808 O O . ARG A 1 105 ? -0.979 -1.303 -9.370 1.00 88.00 105 ARG A O 1
ATOM 815 N N . THR A 1 106 ? 0.714 -0.216 -8.376 1.00 85.88 106 THR A N 1
ATOM 816 C CA . THR A 1 106 ? 0.427 1.115 -8.935 1.00 85.88 106 THR A CA 1
ATOM 817 C C . THR A 1 106 ? 0.945 1.283 -10.368 1.00 85.88 106 THR A C 1
ATOM 819 O O . THR A 1 106 ? 0.534 2.204 -11.069 1.00 85.88 106 THR A O 1
ATOM 822 N N . SER A 1 107 ? 1.832 0.390 -10.815 1.00 85.12 107 SER A N 1
ATOM 823 C CA . SER A 1 107 ? 2.333 0.319 -12.191 1.00 85.12 107 SER A CA 1
ATOM 824 C C . SER A 1 107 ? 1.341 -0.383 -13.127 1.00 85.12 107 SER A C 1
ATOM 826 O O . SER A 1 107 ? 0.461 -1.120 -12.687 1.00 85.12 107 SER A O 1
ATOM 828 N N . SER A 1 108 ? 1.503 -0.196 -14.438 1.00 86.19 108 SER A N 1
ATOM 829 C CA . SER A 1 108 ? 0.671 -0.875 -15.436 1.00 86.19 108 SER A CA 1
ATOM 830 C C . SER A 1 108 ? 0.906 -2.392 -15.450 1.00 86.19 108 SER A C 1
ATOM 832 O O . SER A 1 108 ? 1.995 -2.882 -15.135 1.00 86.19 108 SER A O 1
ATOM 834 N N . ALA A 1 109 ? -0.108 -3.143 -15.889 1.00 85.50 109 ALA A N 1
ATOM 835 C CA . ALA A 1 109 ? -0.018 -4.595 -16.035 1.00 85.50 109 ALA A CA 1
ATOM 836 C C . ALA A 1 109 ? 1.131 -5.024 -16.965 1.00 85.50 109 ALA A C 1
ATOM 838 O O . ALA A 1 109 ? 1.822 -5.991 -16.658 1.00 85.50 109 ALA A O 1
ATOM 839 N N . CYS A 1 110 ? 1.387 -4.286 -18.055 1.00 87.69 110 CYS A N 1
ATOM 840 C CA . CYS A 1 110 ? 2.486 -4.604 -18.969 1.00 87.69 110 CYS A CA 1
ATOM 841 C C . CYS A 1 110 ? 3.865 -4.417 -18.318 1.00 87.69 110 CYS A C 1
ATOM 843 O O . CYS A 1 110 ? 4.722 -5.277 -18.494 1.00 87.69 110 CYS A O 1
ATOM 845 N N . CYS A 1 111 ? 4.068 -3.369 -17.508 1.00 85.44 111 CYS A N 1
ATOM 846 C CA . CYS A 1 111 ? 5.312 -3.190 -16.756 1.00 85.44 111 CYS A CA 1
ATOM 847 C C . CYS A 1 111 ? 5.512 -4.307 -15.725 1.00 85.44 111 CYS A C 1
ATOM 849 O O . CYS A 1 111 ? 6.611 -4.818 -15.557 1.00 85.44 111 CYS A O 1
ATOM 851 N N . ILE A 1 112 ? 4.454 -4.714 -15.023 1.00 84.25 112 ILE A N 1
ATOM 852 C CA . ILE A 1 112 ? 4.544 -5.798 -14.032 1.00 84.25 112 ILE A CA 1
ATOM 853 C C . ILE A 1 112 ? 4.862 -7.128 -14.719 1.00 84.25 112 ILE A C 1
ATOM 855 O O . ILE A 1 112 ? 5.669 -7.908 -14.216 1.00 84.25 112 ILE A O 1
ATOM 859 N N . TRP A 1 113 ? 4.253 -7.370 -15.881 1.00 85.25 113 TRP A N 1
ATOM 860 C CA . TRP A 1 113 ? 4.496 -8.569 -16.668 1.00 85.25 113 TRP A CA 1
ATOM 861 C C . TRP A 1 113 ? 5.966 -8.688 -17.070 1.00 85.25 113 TRP A C 1
ATOM 863 O O . TRP A 1 113 ? 6.552 -9.754 -16.891 1.00 85.25 113 TRP A O 1
ATOM 873 N N . THR A 1 114 ? 6.591 -7.602 -17.536 1.00 85.12 114 THR A N 1
ATOM 874 C CA . THR A 1 114 ? 8.021 -7.615 -17.873 1.00 85.12 114 THR A CA 1
ATOM 875 C C . THR A 1 114 ? 8.899 -7.841 -16.644 1.00 85.12 114 THR A C 1
ATOM 877 O O . THR A 1 114 ? 9.850 -8.609 -16.736 1.00 85.12 114 THR A O 1
ATOM 880 N N . TYR A 1 115 ? 8.561 -7.272 -15.478 1.00 82.75 115 TYR A N 1
ATOM 881 C CA . TYR A 1 115 ? 9.288 -7.555 -14.232 1.00 82.75 115 TYR A CA 1
ATOM 882 C C . TYR A 1 115 ? 9.235 -9.037 -13.838 1.00 82.75 115 TYR A C 1
ATOM 884 O O . TYR A 1 115 ? 10.262 -9.598 -13.464 1.00 82.75 115 TYR A O 1
ATOM 892 N N . PHE A 1 116 ? 8.073 -9.690 -13.940 1.00 84.12 116 PHE A N 1
ATOM 893 C CA . PHE A 1 116 ? 7.945 -11.118 -13.617 1.00 84.12 116 PHE A CA 1
ATOM 894 C C . PHE A 1 116 ? 8.689 -12.030 -14.592 1.00 84.12 116 PHE A C 1
ATOM 896 O O . PHE A 1 116 ? 9.145 -13.099 -14.197 1.00 84.12 116 PHE A O 1
ATOM 903 N N . HIS A 1 117 ? 8.854 -11.594 -15.840 1.00 86.75 117 HIS A N 1
ATOM 904 C CA . HIS A 1 117 ? 9.569 -12.350 -16.865 1.00 86.75 117 HIS A CA 1
ATOM 905 C C . HIS A 1 117 ? 11.033 -11.932 -17.004 1.00 86.75 117 HIS A C 1
ATOM 907 O O . HIS A 1 117 ? 11.734 -12.481 -17.848 1.00 86.75 117 HIS A O 1
ATOM 913 N N . LEU A 1 118 ? 11.531 -11.007 -16.177 1.00 85.69 118 LEU A N 1
ATOM 914 C CA . LEU A 1 118 ? 12.896 -10.504 -16.297 1.00 85.69 118 LEU A CA 1
ATOM 915 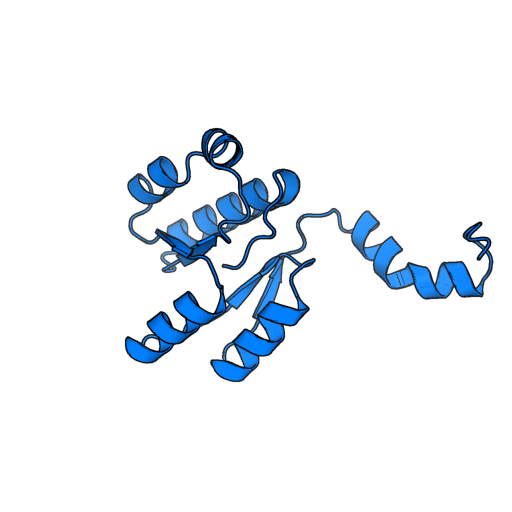C C . LEU A 1 118 ? 13.929 -11.630 -16.169 1.00 85.69 118 LEU A C 1
ATOM 917 O O . LEU A 1 118 ? 14.861 -11.685 -16.960 1.00 85.69 118 LEU A O 1
ATOM 921 N N . SER A 1 119 ? 13.742 -12.566 -15.234 1.00 83.31 119 SER A N 1
ATOM 922 C CA . SER A 1 119 ? 14.641 -13.719 -15.089 1.00 83.31 119 SER A CA 1
ATOM 923 C C . SER A 1 119 ? 14.672 -14.602 -16.337 1.00 83.31 119 SER A C 1
ATOM 925 O O . SER A 1 119 ? 15.741 -15.064 -16.716 1.00 83.31 119 SER A O 1
ATOM 927 N N . MET A 1 120 ? 13.526 -14.793 -16.995 1.00 86.94 120 MET A N 1
ATOM 928 C CA . MET A 1 120 ? 13.435 -15.548 -18.247 1.00 86.94 120 MET A CA 1
ATOM 929 C C . MET A 1 120 ? 14.120 -14.788 -19.387 1.00 86.94 120 MET A C 1
ATOM 931 O O . MET A 1 120 ? 14.939 -15.356 -20.093 1.00 86.94 120 MET A O 1
ATOM 935 N N . LEU A 1 121 ? 13.865 -13.484 -19.518 1.00 86.75 121 LEU A N 1
ATOM 936 C CA . LEU A 1 121 ? 14.513 -12.644 -20.531 1.00 86.75 121 LEU A CA 1
ATOM 937 C C . LEU A 1 121 ? 16.042 -12.614 -20.364 1.00 86.75 121 LEU A C 1
ATOM 939 O O . LEU A 1 121 ? 16.766 -12.603 -21.353 1.00 86.75 121 LEU A O 1
ATOM 943 N N . ILE A 1 122 ? 16.541 -12.627 -19.123 1.00 86.38 122 ILE A N 1
ATOM 944 C CA . ILE A 1 122 ? 17.980 -12.722 -18.830 1.00 86.38 122 ILE A CA 1
ATOM 945 C C . ILE A 1 122 ? 18.533 -14.087 -19.248 1.00 86.38 122 ILE A C 1
ATOM 947 O O . ILE A 1 122 ? 19.595 -14.143 -19.862 1.00 86.38 122 ILE A O 1
ATOM 951 N N . GLN A 1 123 ? 17.828 -15.176 -18.927 1.00 87.50 123 GLN A N 1
ATOM 952 C CA . GLN A 1 123 ? 18.241 -16.536 -19.292 1.00 87.50 123 GLN A CA 1
ATOM 953 C C .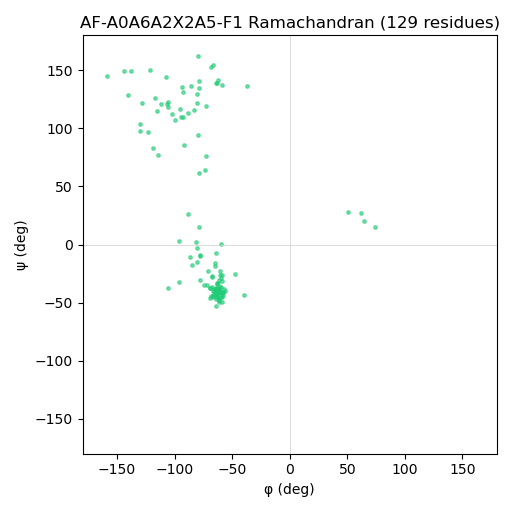 GLN A 1 123 ? 18.308 -16.737 -20.809 1.00 87.50 123 GLN A C 1
ATOM 955 O O . GLN A 1 123 ? 19.240 -17.372 -21.292 1.00 87.50 123 GLN A O 1
ATOM 960 N N . GLU A 1 124 ? 17.371 -16.147 -21.549 1.00 88.31 124 GLU A N 1
ATOM 961 C CA . GLU A 1 124 ? 17.322 -16.209 -23.014 1.00 88.31 124 GLU A CA 1
ATOM 962 C C . GLU A 1 124 ? 18.278 -15.207 -23.697 1.00 88.31 124 GLU A C 1
ATOM 964 O O . GLU A 1 124 ? 18.397 -15.195 -24.917 1.00 88.31 124 GLU A O 1
ATOM 969 N N . GLY A 1 125 ? 18.992 -14.367 -22.935 1.00 84.81 125 GLY A N 1
ATOM 970 C CA . GLY A 1 125 ? 19.947 -13.395 -23.484 1.00 84.81 125 GLY A CA 1
ATOM 971 C C . GLY A 1 125 ? 19.307 -12.177 -24.164 1.00 84.81 125 GLY A C 1
ATOM 972 O O . GLY A 1 125 ? 19.994 -11.426 -24.852 1.00 84.81 125 GLY A O 1
ATOM 973 N N . GLU A 1 126 ? 18.013 -11.945 -23.941 1.00 85.56 126 GLU A N 1
ATOM 974 C CA . GLU A 1 126 ? 17.227 -10.857 -24.543 1.00 85.56 126 GLU A CA 1
ATOM 975 C C . GLU A 1 126 ? 17.470 -9.489 -23.872 1.00 85.56 126 GLU A C 1
ATOM 977 O O . GLU A 1 126 ? 17.009 -8.452 -24.352 1.00 85.56 126 GLU A O 1
ATOM 982 N N . VAL A 1 127 ? 18.194 -9.456 -22.746 1.00 82.31 127 VAL A N 1
ATOM 983 C CA . VAL A 1 127 ? 18.549 -8.220 -22.026 1.00 82.31 127 VAL A CA 1
ATOM 984 C C . VAL A 1 127 ? 20.070 -8.047 -22.023 1.00 82.31 127 VAL A C 1
ATOM 986 O O . VAL A 1 127 ? 20.768 -8.946 -21.551 1.00 82.31 127 VAL A O 1
ATOM 989 N N . PRO A 1 128 ? 20.618 -6.900 -22.475 1.00 74.19 128 PRO A N 1
ATOM 990 C CA . PRO A 1 128 ? 22.059 -6.658 -22.506 1.00 74.19 128 PRO A CA 1
ATOM 991 C C . PRO A 1 128 ? 22.577 -6.268 -21.112 1.00 74.19 128 PRO A C 1
ATOM 993 O O . PRO A 1 128 ? 23.061 -5.160 -20.893 1.00 74.19 128 PRO A O 1
ATOM 996 N N . LEU A 1 129 ? 22.434 -7.162 -20.136 1.00 66.56 129 LEU A N 1
ATOM 997 C CA . LEU A 1 129 ? 22.979 -6.984 -18.794 1.00 66.56 129 LEU A CA 1
ATOM 998 C C . LEU A 1 129 ? 24.370 -7.627 -18.758 1.00 66.56 129 LEU A C 1
ATOM 1000 O O . LEU A 1 129 ? 24.517 -8.801 -18.432 1.00 66.56 129 LEU A O 1
ATOM 1004 N N . GLN A 1 130 ? 25.391 -6.863 -19.159 1.00 58.12 130 GLN A N 1
ATOM 1005 C CA . GLN A 1 130 ? 26.788 -7.227 -18.907 1.00 58.12 130 GLN A CA 1
ATOM 1006 C C . GLN A 1 130 ? 27.071 -7.011 -17.415 1.00 58.12 130 GLN A C 1
ATOM 1008 O O . GLN A 1 130 ? 26.866 -5.906 -16.910 1.00 58.12 130 GLN A O 1
ATOM 1013 N N . GLY A 1 131 ? 27.446 -8.090 -16.721 1.00 56.91 131 GLY A N 1
ATOM 1014 C CA . GLY A 1 131 ? 27.857 -8.066 -15.313 1.00 56.91 131 GLY A CA 1
ATOM 1015 C C . GLY A 1 131 ? 29.206 -7.399 -15.095 1.00 56.91 131 GLY A C 1
ATOM 1016 O O . GLY A 1 131 ? 30.030 -7.410 -16.038 1.00 56.91 131 GLY A O 1
#

pLDDT: mean 78.08, std 12.57, range [44.09, 94.0]

Organism: Hibiscus syriacus (NCBI:txid106335)